Protein AF-A0A8R1EGY6-F1 (afdb_monomer_lite)

Radius of gyration: 11.24 Å; chains: 1; bounding box: 20×24×36 Å

Sequence (57 aa):
YICAHARHFIGSHESTFSFRIQEDREILGFPVATTFNRLCPDDRPDCEQPAKWKIVY

Secondary structure (DSSP, 8-state):
-TGGGSSS--B-TT-HHHHHHHHHHH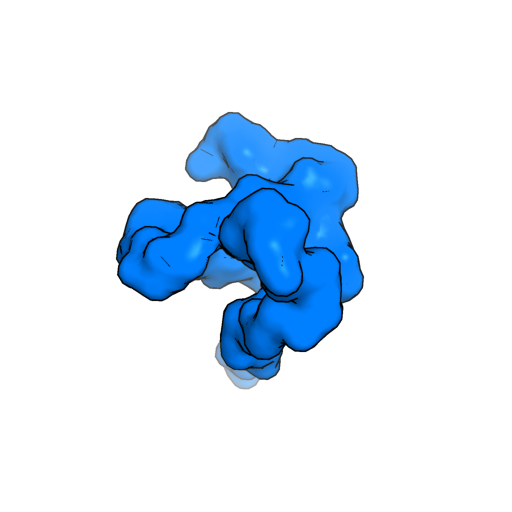HTT--GGGTS-BPPPTT-SSPPPPP------

pLDDT: mean 93.3, std 3.45, range [78.31, 96.94]

Organism: Caenorhabditis japonica (NCBI:txid281687)

Foldseek 3Di:
DVQLPDLAHEAEPPDPVLVVSLVSNLVVPHDLVRRFHYDDDPVCPPDDIDDRDHDDD

Structure (mmCIF, N/CA/C/O backbone):
data_AF-A0A8R1EGY6-F1
#
_entry.id   AF-A0A8R1EGY6-F1
#
loop_
_atom_site.group_PDB
_atom_site.id
_atom_site.type_symbol
_atom_site.label_atom_id
_atom_site.label_alt_id
_atom_site.label_comp_id
_atom_site.label_asym_id
_atom_site.label_entity_id
_atom_site.label_seq_id
_atom_site.pdbx_PDB_ins_code
_atom_site.Cartn_x
_atom_site.Cartn_y
_atom_site.Cartn_z
_atom_site.occupancy
_atom_site.B_iso_or_equiv
_atom_site.auth_seq_id
_atom_site.auth_comp_id
_atom_site.auth_asym_id
_atom_site.auth_atom_id
_atom_site.pdbx_PDB_model_num
ATOM 1 N N . TYR A 1 1 ? 5.975 8.718 7.852 1.00 79.25 1 TYR A N 1
ATOM 2 C CA . TYR A 1 1 ? 5.035 9.851 8.023 1.00 79.25 1 TYR A CA 1
ATOM 3 C C . TYR A 1 1 ? 4.425 10.398 6.724 1.00 79.25 1 TYR A C 1
ATOM 5 O O . TYR A 1 1 ? 3.236 10.180 6.537 1.00 79.25 1 TYR A O 1
ATOM 13 N N . ILE A 1 2 ? 5.166 11.047 5.802 1.00 94.88 2 ILE A N 1
ATOM 14 C CA . ILE A 1 2 ? 4.571 11.608 4.555 1.00 94.88 2 ILE A CA 1
ATOM 15 C C . ILE A 1 2 ? 3.852 10.521 3.736 1.00 94.88 2 ILE A C 1
ATOM 17 O O . ILE A 1 2 ? 2.676 10.659 3.415 1.00 94.88 2 ILE A O 1
ATOM 21 N N . CYS A 1 3 ? 4.519 9.389 3.490 1.00 94.38 3 CYS A N 1
ATOM 22 C CA . CYS A 1 3 ? 3.922 8.257 2.770 1.00 94.38 3 CYS A CA 1
ATOM 23 C C . CYS A 1 3 ? 2.738 7.613 3.514 1.00 94.38 3 CYS A C 1
ATOM 25 O O . CYS A 1 3 ? 1.842 7.066 2.879 1.00 94.38 3 CYS A O 1
ATOM 27 N N . ALA A 1 4 ? 2.698 7.702 4.848 1.00 95.25 4 ALA A N 1
ATOM 28 C CA . ALA A 1 4 ? 1.623 7.109 5.644 1.00 95.25 4 ALA A CA 1
ATOM 29 C C . ALA A 1 4 ? 0.288 7.855 5.463 1.00 95.25 4 ALA A C 1
ATOM 31 O O . ALA A 1 4 ? -0.764 7.237 5.561 1.00 95.25 4 ALA A O 1
ATOM 32 N N . HIS A 1 5 ? 0.319 9.144 5.110 1.00 95.44 5 HIS A N 1
ATOM 33 C CA . HIS A 1 5 ? -0.879 9.975 4.919 1.00 95.44 5 HIS A CA 1
ATOM 34 C C . HIS A 1 5 ? -1.371 10.021 3.464 1.00 95.44 5 HIS A C 1
ATOM 36 O O . HIS A 1 5 ? -2.349 10.703 3.156 1.00 95.44 5 HIS A O 1
ATOM 42 N N . ALA A 1 6 ? -0.711 9.309 2.548 1.00 95.75 6 ALA A N 1
ATOM 43 C CA . ALA A 1 6 ? -1.138 9.247 1.158 1.00 95.75 6 ALA A CA 1
ATOM 44 C C . ALA A 1 6 ? -2.500 8.539 1.022 1.00 95.75 6 ALA A C 1
ATOM 46 O O . ALA A 1 6 ? -2.827 7.615 1.772 1.00 95.75 6 ALA A O 1
ATOM 47 N N . ARG A 1 7 ? -3.290 8.917 0.008 1.00 95.06 7 ARG A N 1
ATOM 48 C CA . ARG A 1 7 ? -4.556 8.225 -0.306 1.00 95.06 7 ARG A CA 1
ATOM 49 C C . ARG A 1 7 ? -4.323 6.756 -0.687 1.00 95.06 7 ARG A C 1
ATOM 51 O O . ARG A 1 7 ? -5.146 5.903 -0.366 1.00 95.06 7 ARG A O 1
ATOM 58 N N . HIS A 1 8 ? -3.204 6.470 -1.346 1.00 95.62 8 HIS A N 1
ATOM 59 C CA . HIS A 1 8 ? -2.785 5.130 -1.737 1.00 95.62 8 HIS A CA 1
ATOM 60 C C . HIS A 1 8 ? -1.276 4.991 -1.541 1.00 95.62 8 HIS A C 1
ATOM 62 O O . HIS A 1 8 ? -0.531 5.912 -1.877 1.00 95.62 8 HIS A O 1
ATOM 68 N N . PHE A 1 9 ? -0.842 3.859 -0.994 1.00 96.94 9 PHE A N 1
ATOM 69 C CA . PHE A 1 9 ? 0.562 3.554 -0.759 1.00 96.94 9 PHE A CA 1
ATOM 70 C C . PHE A 1 9 ? 0.961 2.270 -1.491 1.00 96.94 9 PHE A C 1
ATOM 72 O O . PHE A 1 9 ? 0.219 1.286 -1.484 1.00 96.94 9 PHE A O 1
ATOM 79 N N . ILE A 1 10 ? 2.147 2.303 -2.104 1.00 96.44 10 ILE A N 1
ATOM 80 C CA . ILE A 1 10 ? 2.826 1.156 -2.702 1.00 96.44 10 ILE A CA 1
ATOM 81 C C . ILE A 1 10 ? 4.293 1.181 -2.261 1.00 96.44 10 ILE A C 1
ATOM 83 O O . ILE A 1 10 ? 4.948 2.222 -2.328 1.00 96.44 10 ILE A O 1
ATOM 87 N N . GLY A 1 11 ? 4.776 0.055 -1.741 1.00 95.25 11 GLY A N 1
ATOM 88 C CA . GLY A 1 11 ? 6.122 -0.083 -1.187 1.00 95.25 11 GLY A CA 1
ATOM 89 C C . GLY A 1 11 ? 7.044 -0.947 -2.042 1.00 95.25 11 GLY A C 1
ATOM 90 O O . GLY A 1 11 ? 6.660 -1.461 -3.094 1.00 95.25 11 GLY A O 1
ATOM 91 N N . SER A 1 12 ? 8.263 -1.147 -1.549 1.00 95.38 12 SER A N 1
ATOM 92 C CA . SER A 1 12 ? 9.255 -2.028 -2.176 1.00 95.38 12 SER A CA 1
ATOM 93 C C . SER A 1 12 ? 9.249 -3.423 -1.549 1.00 95.38 12 SER A C 1
ATOM 95 O O . SER A 1 12 ? 8.913 -3.587 -0.373 1.00 95.38 12 SER A O 1
ATOM 97 N N . HIS A 1 13 ? 9.658 -4.426 -2.331 1.00 93.56 13 HIS A N 1
ATOM 98 C CA . HIS A 1 13 ? 9.798 -5.811 -1.876 1.00 93.56 13 HIS A CA 1
ATOM 99 C C . HIS A 1 13 ? 10.717 -5.923 -0.650 1.00 93.56 13 HIS A C 1
ATOM 101 O O . HIS A 1 13 ? 11.822 -5.389 -0.676 1.00 93.56 13 HIS A O 1
ATOM 107 N N . GLU A 1 14 ? 10.250 -6.596 0.409 1.00 92.19 14 GLU A N 1
ATOM 108 C CA . GLU A 1 14 ? 11.014 -6.908 1.637 1.00 92.19 14 GLU A CA 1
ATOM 109 C C . GLU A 1 14 ? 11.737 -5.718 2.300 1.00 92.19 14 GLU A C 1
ATOM 111 O O . GLU A 1 14 ? 12.698 -5.872 3.052 1.00 92.19 14 GLU A O 1
ATOM 116 N N . SER A 1 15 ? 11.250 -4.499 2.069 1.00 93.94 15 SER A N 1
ATOM 117 C CA . SER A 1 15 ? 11.813 -3.299 2.672 1.00 93.94 15 SER A CA 1
ATOM 118 C C . SER A 1 15 ? 11.240 -3.080 4.071 1.00 93.94 15 SER A C 1
ATOM 120 O O . SER A 1 15 ? 10.062 -2.751 4.229 1.00 93.94 15 SER A O 1
ATOM 122 N N . THR A 1 16 ? 12.094 -3.155 5.094 1.00 95.38 16 THR A N 1
ATOM 123 C CA . THR A 1 16 ? 11.717 -2.842 6.485 1.00 95.38 16 THR A CA 1
ATOM 124 C C . THR A 1 16 ? 11.182 -1.418 6.643 1.00 95.38 16 THR A C 1
ATOM 126 O O . THR A 1 16 ? 10.304 -1.180 7.469 1.00 95.38 16 THR A O 1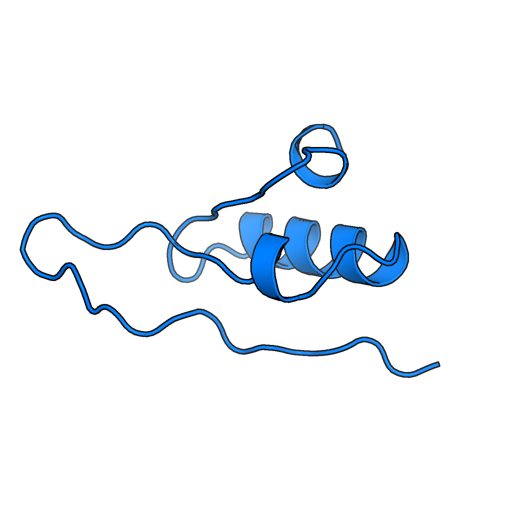
ATOM 129 N N . PHE A 1 17 ? 11.635 -0.479 5.807 1.00 96.12 17 PHE A N 1
ATOM 130 C CA . PHE A 1 17 ? 11.081 0.873 5.734 1.00 96.12 17 PHE A CA 1
ATOM 131 C C . PHE A 1 17 ? 9.613 0.875 5.276 1.00 96.12 17 PHE A C 1
ATOM 133 O O . PHE A 1 17 ? 8.783 1.574 5.856 1.00 96.12 17 PHE A O 1
ATOM 140 N N . SER A 1 18 ? 9.274 0.060 4.271 1.00 95.44 18 SER A N 1
ATOM 141 C CA . SER A 1 18 ? 7.894 -0.069 3.783 1.00 95.44 18 SER A CA 1
ATOM 142 C C . SER A 1 18 ? 6.983 -0.719 4.826 1.00 95.44 18 SER A C 1
ATOM 144 O O . SER A 1 18 ? 5.844 -0.286 4.978 1.00 95.44 18 SER A O 1
ATOM 146 N N . PHE A 1 19 ? 7.487 -1.693 5.591 1.00 95.38 19 PHE A N 1
ATOM 147 C CA . PHE A 1 19 ? 6.724 -2.322 6.674 1.00 95.38 19 PHE A CA 1
ATOM 148 C C . PHE A 1 19 ? 6.335 -1.321 7.764 1.00 95.38 19 PHE A C 1
ATOM 150 O O . PHE A 1 19 ? 5.176 -1.286 8.165 1.00 95.38 19 PHE A O 1
ATOM 157 N N . ARG A 1 20 ? 7.246 -0.425 8.165 1.00 96.75 20 ARG A N 1
ATOM 158 C CA . ARG A 1 20 ? 6.923 0.622 9.152 1.00 96.75 20 ARG A CA 1
ATOM 159 C C . ARG A 1 20 ? 5.842 1.581 8.654 1.00 96.75 20 ARG A C 1
ATOM 161 O O . ARG A 1 20 ? 4.986 1.994 9.424 1.00 96.75 20 ARG A O 1
ATOM 168 N N . ILE A 1 21 ? 5.827 1.894 7.357 1.00 96.31 21 ILE A N 1
ATOM 169 C CA . ILE A 1 21 ? 4.755 2.712 6.768 1.00 96.31 21 ILE A CA 1
ATOM 170 C C . ILE A 1 21 ? 3.420 1.955 6.751 1.00 96.31 21 ILE A C 1
ATOM 172 O O . ILE A 1 21 ? 2.378 2.568 6.969 1.00 96.31 21 ILE A O 1
ATOM 176 N N . GLN A 1 22 ? 3.425 0.647 6.487 1.00 95.56 22 GLN A N 1
ATOM 177 C CA . GLN A 1 22 ? 2.208 -0.171 6.518 1.00 95.56 22 GLN A CA 1
ATOM 178 C C . GLN A 1 22 ? 1.614 -0.233 7.928 1.00 95.56 22 GLN A C 1
ATOM 180 O O . GLN A 1 22 ? 0.415 -0.027 8.089 1.00 95.56 22 GLN A O 1
ATOM 185 N N . GLU A 1 23 ? 2.455 -0.424 8.943 1.00 95.38 23 GLU A N 1
ATOM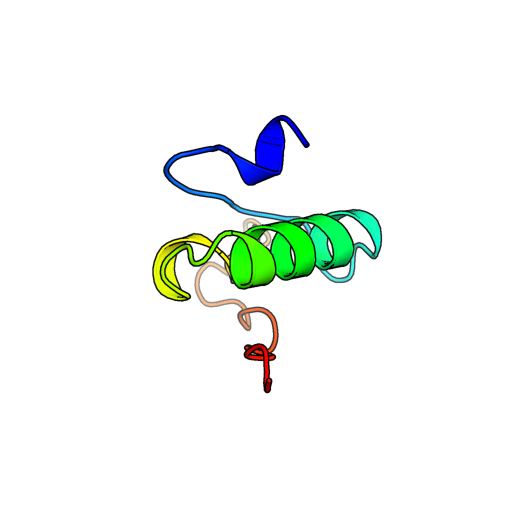 186 C CA . GLU A 1 23 ? 2.055 -0.395 10.353 1.00 95.38 23 GLU A CA 1
ATOM 187 C C . GLU A 1 23 ? 1.498 0.979 10.762 1.00 95.38 23 GLU A C 1
ATOM 189 O O . GLU A 1 23 ? 0.406 1.046 11.324 1.00 95.38 23 GLU A O 1
ATOM 194 N N . ASP A 1 24 ? 2.181 2.080 10.412 1.00 95.88 24 ASP A N 1
ATOM 195 C CA . ASP A 1 24 ? 1.685 3.447 10.648 1.00 95.88 24 ASP A CA 1
ATOM 196 C C . ASP A 1 24 ? 0.283 3.641 10.041 1.00 95.88 24 ASP A C 1
ATOM 198 O O . ASP A 1 24 ? -0.594 4.264 10.639 1.00 95.88 24 ASP A O 1
ATOM 202 N N . ARG A 1 25 ? 0.054 3.108 8.834 1.00 96.12 25 ARG A N 1
ATOM 203 C CA . ARG A 1 25 ? -1.230 3.212 8.126 1.00 96.12 25 ARG A CA 1
ATOM 204 C C . ARG A 1 25 ? -2.335 2.372 8.754 1.00 96.12 25 ARG A C 1
ATOM 206 O O . ARG A 1 25 ? -3.480 2.821 8.750 1.00 96.12 25 ARG A O 1
ATOM 213 N N . GLU A 1 26 ? -2.006 1.199 9.284 1.00 95.31 26 GLU A N 1
ATOM 214 C CA . GLU A 1 26 ? -2.944 0.380 10.058 1.00 95.31 26 GLU A CA 1
ATOM 215 C C . GLU A 1 26 ? -3.352 1.096 11.351 1.00 95.31 26 GLU A C 1
ATOM 217 O O . GLU A 1 26 ? -4.539 1.159 11.660 1.00 95.31 26 GLU A O 1
ATOM 222 N N . ILE A 1 27 ? -2.405 1.729 12.054 1.00 93.56 27 ILE A N 1
ATOM 223 C CA . ILE A 1 27 ? -2.691 2.532 13.257 1.00 93.56 27 ILE A CA 1
ATOM 224 C C . ILE A 1 27 ? -3.600 3.727 12.924 1.00 93.56 27 ILE A C 1
ATOM 226 O O . ILE A 1 27 ? -4.510 4.045 13.687 1.00 93.56 27 ILE A O 1
ATOM 230 N N . LEU A 1 28 ? -3.384 4.372 11.773 1.00 93.38 28 LEU A N 1
ATOM 231 C CA . LEU A 1 28 ? -4.219 5.473 11.275 1.00 93.38 28 LEU A CA 1
ATOM 232 C C . LEU A 1 28 ? -5.587 5.017 10.726 1.00 93.38 28 LEU A C 1
ATOM 234 O O . LEU A 1 28 ? -6.425 5.864 10.419 1.00 93.38 28 LEU A O 1
ATOM 238 N N . GLY A 1 29 ? -5.827 3.709 10.589 1.00 92.75 29 GLY A N 1
ATOM 239 C CA . GLY A 1 29 ? -7.107 3.152 10.143 1.00 92.75 29 GLY A CA 1
ATOM 240 C C . GLY A 1 29 ? -7.358 3.230 8.632 1.00 92.75 29 GLY A C 1
ATOM 241 O O . GLY A 1 29 ? -8.514 3.257 8.201 1.00 92.75 29 GLY A O 1
ATOM 242 N N . PHE A 1 30 ? -6.312 3.283 7.801 1.00 95.31 30 PHE A N 1
ATOM 243 C CA . PHE A 1 30 ? -6.488 3.234 6.345 1.00 95.31 30 PHE A CA 1
ATOM 244 C C . PHE A 1 30 ? -6.964 1.846 5.871 1.00 95.31 30 PHE A C 1
ATOM 246 O O . PHE A 1 30 ? -6.584 0.830 6.449 1.00 95.31 30 PHE A O 1
ATOM 253 N N . PRO A 1 31 ? -7.746 1.753 4.775 1.00 94.25 31 PRO A N 1
ATOM 254 C CA . PRO A 1 31 ? -8.166 0.464 4.232 1.00 94.25 31 PRO A CA 1
ATOM 255 C C . PRO A 1 31 ? -6.979 -0.414 3.811 1.00 94.25 31 PRO A C 1
ATOM 257 O O . PRO A 1 31 ? -6.095 0.037 3.085 1.00 94.25 31 PRO A O 1
ATOM 260 N N . VAL A 1 32 ? -7.018 -1.710 4.137 1.00 92.56 32 VAL A N 1
ATOM 261 C CA . VAL A 1 32 ? -5.948 -2.672 3.792 1.00 92.56 32 VAL A CA 1
ATOM 262 C C . VAL A 1 32 ? -5.607 -2.712 2.294 1.00 92.56 32 VAL A C 1
ATOM 264 O O . VAL A 1 32 ? -4.456 -2.939 1.923 1.00 92.56 32 VAL A O 1
ATOM 267 N N . ALA A 1 33 ? -6.590 -2.454 1.423 1.00 92.75 33 ALA A N 1
ATOM 268 C CA . ALA A 1 33 ? -6.419 -2.423 -0.033 1.00 92.75 33 ALA A CA 1
ATOM 269 C C . ALA A 1 33 ? -5.545 -1.253 -0.523 1.00 92.75 33 ALA A C 1
ATOM 271 O O . ALA A 1 33 ? -5.004 -1.298 -1.624 1.00 92.75 33 ALA A O 1
ATOM 272 N N . THR A 1 34 ? -5.392 -0.195 0.277 1.00 95.19 34 THR A N 1
ATOM 273 C CA . THR A 1 34 ? -4.562 0.971 -0.063 1.00 95.19 34 THR A CA 1
ATOM 274 C C . THR A 1 34 ? -3.239 1.000 0.700 1.00 95.19 34 THR A C 1
ATOM 276 O O . THR A 1 34 ? -2.499 1.975 0.576 1.00 95.19 34 THR A O 1
ATOM 279 N N . THR A 1 35 ? -2.947 -0.041 1.484 1.00 95.00 35 THR A N 1
ATOM 280 C CA . THR A 1 35 ? -1.780 -0.119 2.374 1.00 95.00 35 THR A CA 1
ATOM 281 C C . THR A 1 35 ? -0.832 -1.248 1.973 1.00 95.00 35 THR A C 1
ATOM 283 O O . THR A 1 35 ? 0.363 -1.015 1.803 1.00 95.00 35 THR A O 1
ATOM 286 N N . PHE A 1 36 ? -1.341 -2.465 1.775 1.00 94.50 36 PHE A N 1
ATOM 287 C CA . PHE A 1 36 ? -0.515 -3.647 1.509 1.00 94.50 36 PHE A CA 1
ATOM 288 C C . PHE A 1 36 ? -0.298 -3.878 0.010 1.00 94.50 36 PHE A C 1
ATOM 290 O O . PHE A 1 36 ? -0.735 -4.891 -0.531 1.00 94.50 36 PHE A O 1
ATOM 297 N N . ASN A 1 37 ? 0.384 -2.941 -0.652 1.00 94.00 37 ASN A N 1
ATOM 298 C CA . ASN A 1 37 ? 0.743 -3.046 -2.069 1.00 94.00 37 ASN A CA 1
ATOM 299 C C . ASN A 1 37 ? 2.263 -2.988 -2.240 1.00 94.00 37 ASN A C 1
ATOM 301 O O . ASN A 1 37 ? 2.929 -2.189 -1.570 1.00 94.00 37 ASN A O 1
ATOM 305 N N . ARG A 1 38 ? 2.814 -3.796 -3.154 1.00 94.06 38 ARG A N 1
ATOM 306 C CA . ARG A 1 38 ? 4.235 -3.732 -3.535 1.00 94.06 38 ARG A CA 1
ATOM 307 C C . ARG A 1 38 ? 4.432 -3.503 -5.025 1.00 94.06 38 ARG A C 1
ATOM 309 O O . ARG A 1 38 ? 3.651 -3.986 -5.840 1.00 94.06 38 ARG A O 1
ATOM 316 N N . LEU A 1 39 ? 5.521 -2.821 -5.361 1.00 94.81 39 LEU A N 1
ATOM 317 C CA . LEU A 1 39 ? 6.023 -2.753 -6.727 1.00 94.81 39 LEU A CA 1
ATOM 318 C C . LEU A 1 39 ? 6.471 -4.149 -7.171 1.00 94.81 39 LEU A C 1
ATOM 320 O O . LEU A 1 39 ? 7.263 -4.807 -6.489 1.00 94.81 39 LEU A O 1
ATOM 324 N N . CYS A 1 40 ? 5.936 -4.595 -8.303 1.00 94.38 40 CYS A N 1
ATOM 325 C CA . CYS A 1 40 ? 6.346 -5.830 -8.953 1.00 94.38 40 CYS A CA 1
ATOM 326 C C . CYS A 1 40 ? 7.527 -5.581 -9.903 1.00 94.38 40 CYS A C 1
ATOM 328 O O . CYS A 1 40 ? 7.693 -4.458 -10.380 1.00 94.38 40 CYS A O 1
ATOM 330 N N . PRO A 1 41 ? 8.357 -6.602 -10.171 1.00 93.62 41 PRO A N 1
ATOM 331 C CA . PRO A 1 41 ? 9.383 -6.512 -11.203 1.00 93.62 41 PRO A CA 1
ATOM 332 C C . PRO A 1 41 ? 8.742 -6.491 -12.598 1.00 93.62 41 PRO A C 1
ATOM 334 O O . PRO A 1 41 ? 7.667 -7.062 -12.792 1.00 93.62 41 PRO A O 1
ATOM 337 N N . ASP A 1 42 ? 9.435 -5.893 -13.568 1.00 94.19 42 ASP A N 1
ATOM 338 C CA . ASP A 1 42 ? 8.921 -5.669 -14.929 1.00 94.19 42 ASP A CA 1
ATOM 339 C C . ASP A 1 42 ? 8.446 -6.963 -15.617 1.00 94.19 42 ASP A C 1
ATOM 341 O O . ASP A 1 42 ? 7.417 -6.978 -16.289 1.00 94.19 42 ASP A O 1
ATOM 345 N N . ASP A 1 43 ? 9.143 -8.077 -15.375 1.00 94.50 43 ASP A N 1
ATOM 346 C CA . ASP A 1 43 ? 8.850 -9.374 -15.997 1.00 94.50 43 ASP A CA 1
ATOM 347 C C . ASP A 1 43 ? 7.724 -10.170 -15.308 1.00 94.50 43 ASP A C 1
ATOM 349 O O . ASP A 1 43 ? 7.352 -11.248 -15.781 1.00 94.50 43 ASP A O 1
ATOM 353 N N . ARG A 1 44 ? 7.200 -9.717 -14.155 1.00 92.00 44 ARG A N 1
ATOM 354 C CA . ARG A 1 44 ? 6.162 -10.448 -13.395 1.00 92.00 44 ARG A CA 1
ATOM 355 C C . ARG A 1 44 ? 5.102 -9.503 -12.823 1.00 92.00 44 ARG A C 1
ATOM 357 O O . ARG A 1 44 ? 5.229 -9.106 -11.664 1.00 92.00 44 ARG A O 1
ATOM 364 N N . PRO A 1 45 ? 4.027 -9.205 -13.575 1.00 89.44 45 PRO A N 1
ATOM 365 C CA . 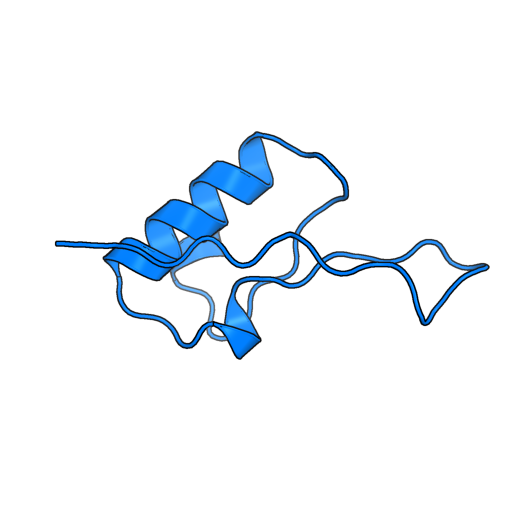PRO A 1 45 ? 2.965 -8.312 -13.107 1.00 89.44 45 PRO A CA 1
ATOM 366 C C . PRO A 1 45 ? 2.163 -8.903 -11.936 1.00 89.44 45 PRO A C 1
ATOM 368 O O . PRO A 1 45 ? 1.818 -8.178 -11.006 1.00 89.44 45 PRO A O 1
ATOM 371 N N . ASP A 1 46 ? 1.943 -10.221 -11.923 1.00 91.19 46 ASP A N 1
ATOM 372 C CA . ASP A 1 46 ? 1.194 -10.926 -10.872 1.00 91.19 46 ASP A CA 1
ATOM 373 C C . ASP A 1 46 ? 2.121 -11.432 -9.760 1.00 91.19 46 ASP A C 1
ATOM 375 O O . ASP A 1 46 ? 2.172 -12.618 -9.425 1.00 91.19 46 ASP A O 1
ATOM 379 N N . CYS A 1 47 ? 2.932 -10.529 -9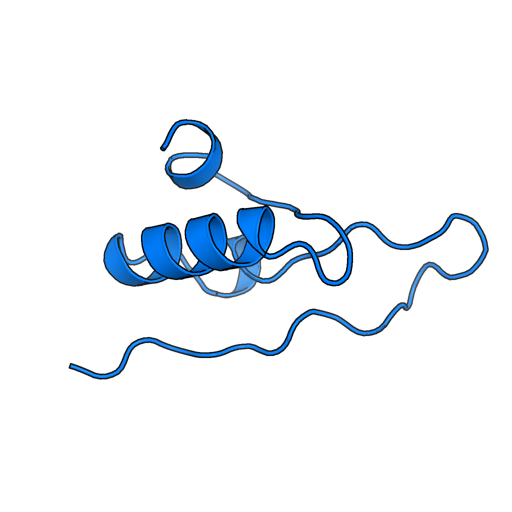.212 1.00 90.94 47 CYS A N 1
ATOM 380 C CA . CYS A 1 47 ? 3.840 -10.875 -8.132 1.00 90.94 47 CYS A CA 1
ATOM 381 C C . CYS A 1 47 ? 3.101 -10.998 -6.785 1.00 90.94 47 CYS A C 1
ATOM 383 O O . CYS A 1 47 ? 2.083 -10.344 -6.546 1.00 90.94 47 CYS A O 1
ATOM 385 N N . GLU A 1 48 ? 3.637 -11.827 -5.885 1.00 91.75 48 GLU A N 1
ATOM 386 C CA . GLU A 1 48 ? 3.085 -12.022 -4.538 1.00 91.75 48 GLU A CA 1
ATOM 387 C C . GLU A 1 48 ? 2.888 -10.677 -3.822 1.00 91.75 48 GLU A C 1
ATOM 389 O O . GLU A 1 48 ? 3.765 -9.832 -3.832 1.00 91.75 48 GLU A O 1
ATOM 394 N N . GLN A 1 49 ? 1.747 -10.417 -3.199 1.00 91.75 49 GLN A N 1
ATOM 395 C CA . GLN A 1 49 ? 1.570 -9.166 -2.455 1.00 91.75 49 GLN A CA 1
ATOM 396 C C . GLN A 1 49 ? 2.059 -9.325 -1.009 1.00 91.75 49 GLN A C 1
ATOM 398 O O . GLN A 1 49 ? 2.090 -10.444 -0.498 1.00 91.75 49 GLN A O 1
ATOM 403 N N . PRO A 1 50 ? 2.471 -8.235 -0.333 1.00 90.38 50 PRO A N 1
ATOM 404 C CA . PRO A 1 50 ? 2.955 -8.325 1.040 1.00 90.38 50 PRO A CA 1
ATOM 405 C C . PRO A 1 50 ? 1.882 -8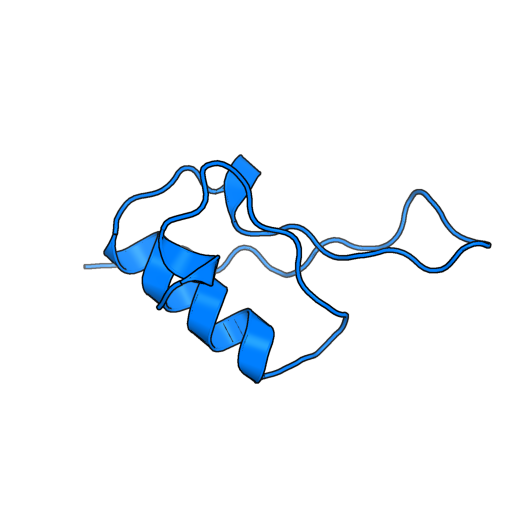.910 1.969 1.00 90.38 50 PRO A C 1
ATOM 407 O O . PRO A 1 50 ? 0.681 -8.686 1.788 1.00 90.38 50 PRO A O 1
ATOM 410 N N . ALA A 1 51 ? 2.328 -9.657 2.979 1.00 90.69 51 ALA A N 1
ATOM 411 C CA . ALA A 1 51 ? 1.445 -10.261 3.967 1.00 90.69 51 ALA A CA 1
ATOM 412 C C . ALA A 1 51 ? 0.618 -9.190 4.702 1.00 90.69 51 ALA A C 1
ATOM 414 O O . ALA A 1 51 ? 1.136 -8.160 5.134 1.00 90.69 51 ALA A O 1
ATOM 415 N N . LYS A 1 52 ? -0.686 -9.445 4.845 1.00 91.50 52 LYS A N 1
ATOM 416 C CA . LYS A 1 52 ? -1.652 -8.501 5.424 1.00 91.50 52 LYS A CA 1
ATOM 417 C C . LYS A 1 52 ? -1.761 -8.706 6.931 1.00 91.50 52 LYS A C 1
ATOM 419 O O . LYS A 1 52 ? -2.673 -9.386 7.403 1.00 91.50 52 LYS A O 1
ATOM 424 N N . TRP A 1 53 ? -0.831 -8.119 7.673 1.00 89.75 53 TRP A N 1
ATOM 425 C CA . TRP A 1 53 ? -0.845 -8.123 9.135 1.00 89.75 53 TRP A CA 1
ATOM 426 C C . TRP A 1 53 ? -1.729 -6.994 9.648 1.00 89.75 53 TRP A C 1
ATOM 428 O O . TRP A 1 53 ? -1.319 -5.838 9.673 1.00 89.75 53 TRP A O 1
ATOM 438 N N . LYS A 1 54 ? -2.964 -7.339 10.012 1.00 89.50 54 LYS A N 1
ATOM 439 C CA . LYS A 1 54 ? -3.916 -6.370 10.557 1.00 89.50 54 LYS A CA 1
ATOM 440 C C . LYS A 1 54 ? -3.580 -6.046 12.004 1.00 89.50 54 LYS A C 1
ATOM 442 O O . LYS A 1 54 ? -3.196 -6.943 12.758 1.00 89.50 54 LYS A O 1
ATOM 447 N N . ILE A 1 55 ? -3.787 -4.792 12.392 1.00 89.88 55 ILE A N 1
ATOM 448 C CA . ILE A 1 55 ? -3.705 -4.395 13.799 1.00 89.88 55 ILE A CA 1
ATOM 449 C C . ILE A 1 55 ? -4.762 -5.134 14.636 1.00 89.88 55 ILE A C 1
ATOM 451 O O . ILE A 1 55 ? -5.907 -5.316 14.215 1.00 89.88 55 ILE A O 1
ATOM 455 N N . VAL A 1 56 ? -4.359 -5.572 15.828 1.00 89.38 56 VAL A N 1
ATOM 456 C CA . VAL A 1 56 ? -5.231 -6.131 16.867 1.00 89.38 56 VAL A CA 1
ATOM 457 C C . VAL A 1 56 ? -5.080 -5.230 18.089 1.00 89.38 56 VAL A C 1
ATOM 459 O O . VAL A 1 56 ? -3.949 -4.918 18.464 1.00 89.38 56 VAL A O 1
ATOM 462 N N . TYR A 1 57 ? -6.206 -4.780 18.645 1.00 78.31 57 TYR A N 1
ATOM 463 C CA . TYR A 1 57 ? -6.264 -3.893 19.812 1.00 78.31 57 TYR A CA 1
ATOM 464 C C . TYR A 1 57 ? -6.371 -4.677 21.117 1.00 78.31 57 TYR A C 1
ATOM 466 O O . TYR A 1 57 ? -7.062 -5.723 21.113 1.00 78.31 57 TYR A O 1
#